Protein AF-A0A7X7PV88-F1 (afdb_monomer_lite)

Secondary structure (DSSP, 8-state):
---------------EE-HHHHHHHHTT-EEEEESSGGGG---STTHHHHHHHHHHHHHHTTEEEEEEEETT-S-----HHHHTT-EEEEE-HHHHHHGGGS-HHHHHHHHHHHT--SEEEEEE-TT--EEEEEEE-TTS-PPPHHHHHHHHHHHHHHHH-

Structure (mmCIF, N/CA/C/O backbone):
data_AF-A0A7X7PV88-F1
#
_entry.id   AF-A0A7X7PV88-F1
#
loop_
_atom_site.group_PDB
_atom_site.id
_atom_site.type_symbol
_atom_site.label_atom_id
_atom_site.label_alt_id
_atom_site.label_comp_id
_atom_site.label_asym_id
_atom_site.label_entity_id
_atom_site.label_seq_id
_atom_site.pdbx_PDB_ins_code
_atom_site.Cartn_x
_atom_site.Cartn_y
_atom_site.Cartn_z
_atom_site.occupancy
_atom_site.B_iso_or_equiv
_atom_site.auth_seq_id
_atom_site.auth_comp_id
_atom_site.auth_asym_id
_atom_site.auth_atom_id
_atom_site.pdbx_PDB_model_num
ATOM 1 N N . MET A 1 1 ? -18.486 -6.264 -42.572 1.00 38.25 1 MET A N 1
ATOM 2 C CA . MET A 1 1 ? -17.860 -6.967 -41.433 1.00 38.25 1 MET A CA 1
ATOM 3 C C . MET A 1 1 ? -17.361 -5.914 -40.461 1.00 38.25 1 MET A C 1
ATOM 5 O O . MET A 1 1 ? -16.307 -5.339 -40.689 1.00 38.25 1 MET A O 1
ATOM 9 N N . ALA A 1 2 ? -18.188 -5.562 -39.476 1.00 35.31 2 ALA A N 1
ATOM 10 C CA . ALA A 1 2 ? -17.882 -4.517 -38.505 1.00 35.31 2 ALA A CA 1
ATOM 11 C C . ALA A 1 2 ? -16.969 -5.090 -37.414 1.00 35.31 2 ALA A C 1
ATOM 13 O O . ALA A 1 2 ? -17.347 -6.039 -36.730 1.00 35.31 2 ALA A O 1
ATOM 14 N N . ALA A 1 3 ? -15.767 -4.532 -37.278 1.00 35.56 3 ALA A N 1
ATOM 15 C CA . ALA A 1 3 ? -14.910 -4.791 -36.134 1.00 35.56 3 ALA A CA 1
ATOM 16 C C . ALA A 1 3 ? -15.532 -4.098 -34.915 1.00 35.56 3 ALA A C 1
ATOM 18 O O . ALA A 1 3 ? -15.597 -2.870 -34.861 1.00 35.56 3 ALA A O 1
ATOM 19 N N . LEU A 1 4 ? -16.022 -4.888 -33.957 1.00 36.84 4 LEU A N 1
ATOM 20 C CA . LEU A 1 4 ? -16.323 -4.404 -32.616 1.00 36.84 4 LEU A CA 1
ATOM 21 C C . LEU A 1 4 ? -15.000 -3.968 -31.982 1.00 36.84 4 LEU A C 1
ATOM 23 O O . LEU A 1 4 ? -14.255 -4.783 -31.440 1.00 36.84 4 LEU A O 1
ATOM 27 N N . ALA A 1 5 ? -14.707 -2.674 -32.068 1.00 34.56 5 ALA A N 1
ATOM 28 C CA . ALA A 1 5 ? -13.802 -2.031 -31.138 1.00 34.56 5 ALA A CA 1
ATOM 29 C C . ALA A 1 5 ? -14.453 -2.159 -29.758 1.00 34.56 5 ALA A C 1
ATOM 31 O O . ALA A 1 5 ? -15.378 -1.419 -29.423 1.00 34.56 5 ALA A O 1
ATOM 32 N N . LEU A 1 6 ? -14.026 -3.166 -28.994 1.00 38.75 6 LEU A N 1
ATOM 33 C CA . LEU A 1 6 ? -14.236 -3.196 -27.557 1.00 38.75 6 LEU A CA 1
ATOM 34 C C . LEU A 1 6 ? -13.670 -1.879 -27.040 1.00 38.75 6 LEU A C 1
ATOM 36 O O . LEU A 1 6 ? -12.455 -1.688 -27.008 1.00 38.75 6 LEU A O 1
ATOM 40 N N . ALA A 1 7 ? -14.563 -0.954 -26.707 1.00 35.06 7 ALA A N 1
ATOM 41 C CA . ALA A 1 7 ? -14.241 0.186 -25.884 1.00 35.06 7 ALA A CA 1
ATOM 42 C C . ALA A 1 7 ? -13.775 -0.384 -24.541 1.00 35.06 7 ALA A C 1
ATOM 44 O O . ALA A 1 7 ? -14.568 -0.599 -23.626 1.00 35.06 7 ALA A O 1
ATOM 45 N N . TYR A 1 8 ? -12.481 -0.694 -24.451 1.00 33.47 8 TYR A N 1
ATOM 46 C CA . TYR A 1 8 ? -11.784 -0.715 -23.183 1.00 33.47 8 TYR A CA 1
ATOM 47 C C . TYR A 1 8 ? -11.946 0.698 -22.652 1.00 33.47 8 TYR A C 1
ATOM 49 O O . TYR A 1 8 ? -11.274 1.630 -23.082 1.00 33.47 8 TYR A O 1
ATOM 57 N N . SER A 1 9 ? -12.948 0.863 -21.796 1.00 38.41 9 SER A N 1
ATOM 58 C CA . SER A 1 9 ? -13.092 2.041 -20.970 1.00 38.41 9 SER A CA 1
ATOM 59 C C . SER A 1 9 ? -11.873 2.033 -20.056 1.00 38.41 9 SER A C 1
ATOM 61 O O . SER A 1 9 ? -11.911 1.461 -18.969 1.00 38.41 9 SER A O 1
ATOM 63 N N . GLU A 1 10 ? -10.758 2.583 -20.539 1.00 40.19 10 GLU A N 1
ATOM 64 C CA . GLU A 1 10 ? -9.626 2.957 -19.710 1.00 40.19 10 GLU A CA 1
ATOM 65 C C . GLU A 1 10 ? -10.205 3.899 -18.660 1.00 40.19 10 GLU A C 1
ATOM 67 O O . GLU A 1 10 ? -10.551 5.047 -18.939 1.00 40.19 10 GLU A O 1
ATOM 72 N N . CYS A 1 11 ? -10.451 3.369 -17.463 1.00 36.25 11 CYS A N 1
ATOM 73 C CA . CYS A 1 11 ? -10.843 4.178 -16.328 1.00 36.25 11 CYS A CA 1
ATOM 74 C C . CYS A 1 11 ? -9.607 5.010 -15.979 1.00 36.25 11 CYS A C 1
ATOM 76 O O . CYS A 1 11 ? -8.712 4.574 -15.260 1.00 36.25 11 CYS A O 1
ATOM 78 N N . ASP A 1 12 ? -9.526 6.172 -16.619 1.00 44.09 12 ASP A N 1
ATOM 79 C CA . ASP A 1 12 ? -8.373 7.060 -16.719 1.00 44.09 12 ASP A CA 1
ATOM 80 C C . ASP A 1 12 ? -8.165 7.867 -15.425 1.00 44.09 12 ASP A C 1
ATOM 82 O O . ASP A 1 12 ? -8.044 9.091 -15.428 1.00 44.09 12 ASP A O 1
ATOM 86 N N . ARG A 1 13 ? -8.189 7.194 -14.271 1.00 53.22 13 ARG A N 1
ATOM 87 C CA . ARG A 1 13 ? -7.967 7.820 -12.965 1.00 53.22 13 ARG A CA 1
ATOM 88 C C . ARG A 1 13 ? -6.754 7.211 -12.295 1.00 53.22 13 ARG A C 1
ATOM 90 O O . ARG A 1 13 ? -6.834 6.180 -11.643 1.00 53.22 13 ARG A O 1
ATOM 97 N N . THR A 1 14 ? -5.627 7.905 -12.409 1.00 60.81 14 THR A N 1
ATOM 98 C CA . THR A 1 14 ? -4.612 7.813 -11.363 1.00 60.81 14 THR A CA 1
ATOM 99 C C . THR A 1 14 ? -5.057 8.732 -10.236 1.00 60.81 14 THR A C 1
ATOM 101 O O . THR A 1 14 ? -4.846 9.945 -10.293 1.00 60.81 14 THR A O 1
ATOM 104 N N . ASP A 1 15 ? -5.726 8.166 -9.235 1.00 76.94 15 ASP A N 1
ATOM 105 C CA . ASP A 1 15 ? -6.112 8.926 -8.053 1.00 76.94 15 ASP A CA 1
ATOM 106 C C . ASP A 1 15 ? -4.842 9.279 -7.269 1.00 76.94 15 ASP A C 1
ATOM 108 O O . ASP A 1 15 ? -4.189 8.424 -6.667 1.00 76.94 15 ASP A O 1
ATOM 112 N N . VAL A 1 16 ? -4.464 10.558 -7.296 1.00 88.88 16 VAL A N 1
ATOM 113 C CA . VAL A 1 16 ? -3.401 11.083 -6.435 1.00 88.88 16 VAL A CA 1
ATOM 114 C C . VAL A 1 16 ? -4.030 11.525 -5.123 1.00 88.88 16 VAL A C 1
ATOM 116 O O . VAL A 1 16 ? -4.754 12.518 -5.049 1.00 88.88 16 VAL A O 1
ATOM 119 N N . LEU A 1 17 ? -3.735 10.777 -4.072 1.00 91.75 17 LEU A N 1
ATOM 120 C CA . LEU A 1 17 ? -4.213 11.000 -2.724 1.00 91.75 17 LEU A CA 1
ATOM 121 C C . LEU A 1 17 ? -3.270 11.919 -1.954 1.00 91.75 17 LEU A C 1
ATOM 123 O O . LEU A 1 17 ? -2.049 11.902 -2.114 1.00 91.75 17 LEU A O 1
ATOM 127 N N . THR A 1 18 ? -3.863 12.671 -1.038 1.00 90.50 18 THR A N 1
ATOM 128 C CA . THR A 1 18 ? -3.153 13.323 0.062 1.00 90.50 18 THR A CA 1
ATOM 129 C C . THR A 1 18 ? -3.393 12.533 1.344 1.00 90.50 18 THR A C 1
ATOM 131 O O . THR A 1 18 ? -4.333 11.742 1.430 1.00 90.50 18 THR A O 1
ATOM 134 N N . ILE A 1 19 ? -2.607 12.798 2.389 1.00 88.88 19 ILE A N 1
ATOM 135 C CA . ILE A 1 19 ? -2.862 12.222 3.721 1.00 88.88 19 ILE A CA 1
ATOM 136 C C . ILE A 1 19 ? -4.292 12.517 4.204 1.00 88.88 19 ILE A C 1
ATOM 138 O O . ILE A 1 19 ? -4.923 11.657 4.810 1.00 88.88 19 ILE A O 1
ATOM 142 N N . ALA A 1 20 ? -4.832 13.699 3.886 1.00 86.56 20 ALA A N 1
ATOM 143 C CA . ALA A 1 20 ? -6.181 14.092 4.285 1.00 86.56 20 ALA A CA 1
ATOM 144 C C . ALA A 1 20 ? -7.284 13.263 3.598 1.00 86.56 20 ALA A C 1
ATOM 146 O O . ALA A 1 20 ? -8.318 13.002 4.207 1.00 86.56 20 ALA A O 1
ATOM 147 N N . SER A 1 21 ? -7.073 12.829 2.351 1.00 90.69 21 SER A N 1
ATOM 148 C CA . SER A 1 21 ? -8.046 12.022 1.598 1.00 90.69 21 SER A CA 1
ATOM 149 C C . SER A 1 21 ? -7.841 10.512 1.757 1.00 90.69 21 SER A C 1
ATOM 151 O O . SER A 1 21 ? -8.724 9.733 1.399 1.00 90.69 21 SER A O 1
ATOM 153 N N . LEU A 1 22 ? -6.695 10.088 2.299 1.00 92.25 22 LEU A N 1
ATOM 154 C CA . LEU A 1 22 ? -6.281 8.688 2.359 1.00 92.25 22 LEU A CA 1
ATOM 155 C C . LEU A 1 22 ? -7.267 7.804 3.133 1.00 92.25 22 LEU A C 1
ATOM 157 O O . LEU A 1 22 ? -7.698 6.774 2.625 1.00 92.25 22 LEU A O 1
ATOM 161 N N . ARG A 1 23 ? -7.676 8.222 4.336 1.00 92.25 23 ARG A N 1
ATOM 162 C CA . ARG A 1 23 ? -8.598 7.439 5.177 1.00 92.25 23 ARG A CA 1
ATOM 163 C C . ARG A 1 23 ? -9.941 7.191 4.486 1.00 92.25 23 ARG A C 1
ATOM 165 O O . ARG A 1 23 ? -10.462 6.080 4.523 1.00 92.25 23 ARG A O 1
ATOM 172 N N . ALA A 1 24 ? -10.484 8.225 3.842 1.00 92.25 24 ALA A N 1
ATOM 173 C CA . ALA A 1 24 ? -11.742 8.130 3.108 1.00 92.25 24 ALA A CA 1
ATOM 174 C C . ALA A 1 24 ? -11.619 7.189 1.900 1.00 92.25 24 ALA A C 1
ATOM 176 O O . ALA A 1 24 ? -12.526 6.400 1.646 1.00 92.25 24 ALA A O 1
ATOM 177 N N . TRP A 1 25 ? -10.483 7.230 1.197 1.00 93.88 25 TRP A N 1
ATOM 178 C CA . TRP A 1 25 ? -10.199 6.321 0.087 1.00 93.88 25 TRP A CA 1
ATOM 179 C C . TRP A 1 25 ? -10.048 4.862 0.544 1.00 93.88 25 TRP A C 1
ATOM 181 O O . TRP A 1 25 ? -10.572 3.963 -0.109 1.00 93.88 25 TRP A O 1
ATOM 191 N N . MET A 1 26 ? -9.410 4.626 1.696 1.00 93.81 26 MET A N 1
ATOM 192 C CA . MET A 1 26 ? -9.227 3.281 2.257 1.00 93.81 26 MET A CA 1
ATOM 193 C C . MET A 1 26 ? -10.550 2.617 2.665 1.00 93.81 26 MET A C 1
ATOM 195 O O . MET A 1 26 ? -10.616 1.394 2.691 1.00 93.81 26 MET A O 1
ATOM 199 N N . LYS A 1 27 ? -11.616 3.377 2.965 1.00 92.94 27 LYS A N 1
ATOM 200 C CA . LYS A 1 27 ? -12.953 2.840 3.314 1.00 92.94 27 LYS A CA 1
ATOM 201 C C . LYS A 1 27 ? -12.917 1.737 4.391 1.00 92.94 27 LYS A C 1
ATOM 203 O O . LYS A 1 27 ? -13.629 0.745 4.292 1.00 92.94 27 LYS A O 1
ATOM 208 N N . GLY A 1 28 ? -12.066 1.896 5.406 1.00 93.50 28 GLY A N 1
ATOM 209 C CA . GLY A 1 28 ? -11.910 0.918 6.493 1.00 93.50 28 GLY A CA 1
ATOM 210 C C . GLY A 1 28 ? -10.973 -0.261 6.192 1.00 93.50 28 GLY A C 1
ATOM 211 O O . GLY A 1 28 ? -10.775 -1.106 7.058 1.00 93.50 28 GLY A O 1
ATOM 212 N N . ARG A 1 29 ? -10.378 -0.322 4.996 1.00 95.31 29 ARG A N 1
ATOM 213 C CA . ARG A 1 29 ? -9.370 -1.324 4.616 1.00 95.31 29 ARG A CA 1
ATOM 214 C C . ARG A 1 29 ? -7.990 -0.963 5.154 1.00 95.31 29 ARG A C 1
ATOM 216 O O . ARG A 1 29 ? -7.716 0.199 5.447 1.00 95.31 29 ARG A O 1
ATOM 223 N N . TRP A 1 30 ? -7.107 -1.955 5.223 1.00 97.25 30 TRP A N 1
ATOM 224 C CA . TRP A 1 30 ? -5.672 -1.748 5.447 1.00 97.25 30 TRP A CA 1
ATOM 225 C C . TRP A 1 30 ? -4.979 -1.365 4.136 1.00 97.25 30 TRP A C 1
ATOM 227 O O . TRP A 1 30 ? -5.549 -1.529 3.056 1.00 97.25 30 TRP A O 1
ATOM 237 N N . ALA A 1 31 ? -3.744 -0.869 4.202 1.00 97.69 31 ALA A N 1
ATOM 238 C CA . ALA A 1 31 ? -2.975 -0.503 3.018 1.00 97.69 31 ALA A CA 1
ATOM 239 C C . ALA A 1 31 ? -1.509 -0.951 3.070 1.00 97.69 31 ALA A C 1
ATOM 241 O O . ALA A 1 31 ? -0.893 -1.016 4.136 1.00 97.69 31 ALA A O 1
ATOM 242 N N . LEU A 1 32 ? -0.950 -1.208 1.884 1.00 98.19 32 LEU A N 1
ATOM 243 C CA . LEU A 1 32 ? 0.482 -1.399 1.654 1.00 98.19 32 LEU A CA 1
ATOM 244 C C . LEU A 1 32 ? 1.034 -0.217 0.864 1.00 98.19 32 LEU A C 1
ATOM 246 O O . LEU A 1 32 ? 0.662 -0.010 -0.287 1.00 98.19 32 LEU A O 1
ATOM 250 N N . LEU A 1 33 ? 1.936 0.543 1.478 1.00 97.25 33 LEU A N 1
ATOM 251 C CA . LEU A 1 33 ? 2.569 1.710 0.873 1.00 97.25 33 LEU A CA 1
ATOM 252 C C . LEU A 1 33 ? 3.952 1.324 0.351 1.00 97.25 33 LEU A C 1
ATOM 254 O O . LEU A 1 33 ? 4.887 1.133 1.129 1.00 97.25 33 LEU A O 1
ATOM 258 N N . PHE A 1 34 ? 4.082 1.249 -0.965 1.00 96.38 34 PHE A N 1
ATOM 259 C CA . PHE A 1 34 ? 5.316 0.953 -1.677 1.00 96.38 34 PHE A CA 1
ATOM 260 C C . PHE A 1 34 ? 6.062 2.248 -1.979 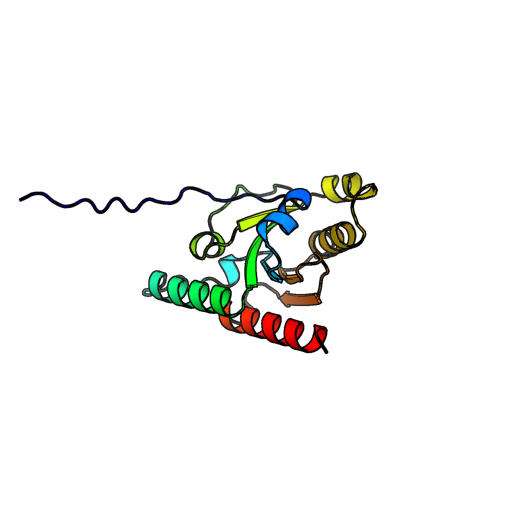1.00 96.38 34 PHE A C 1
ATOM 262 O O . PHE A 1 34 ? 5.567 3.091 -2.728 1.00 96.38 34 PHE A O 1
ATOM 269 N N . SER A 1 35 ? 7.280 2.409 -1.457 1.00 94.50 35 SER A N 1
ATOM 270 C CA . SER A 1 35 ? 8.093 3.567 -1.847 1.00 94.50 35 SER A CA 1
ATOM 271 C C . SER A 1 35 ? 8.584 3.494 -3.290 1.00 94.50 35 SER A C 1
ATOM 273 O O . SER A 1 35 ? 8.767 4.530 -3.918 1.00 94.50 35 SER A O 1
ATOM 275 N N . HIS A 1 36 ? 8.764 2.278 -3.810 1.00 93.12 36 HIS A N 1
ATOM 276 C CA . HIS A 1 36 ? 9.173 1.991 -5.182 1.00 93.12 36 HIS A CA 1
ATOM 277 C C . HIS A 1 36 ? 8.388 0.770 -5.677 1.00 93.12 36 HIS A C 1
ATOM 279 O O . HIS A 1 36 ? 8.857 -0.360 -5.604 1.00 93.12 36 HIS A O 1
ATOM 285 N N . ALA A 1 37 ? 7.146 0.983 -6.118 1.00 93.06 37 ALA A N 1
ATOM 286 C CA . ALA A 1 37 ? 6.267 -0.114 -6.531 1.00 93.06 37 ALA A CA 1
ATOM 287 C C . ALA A 1 37 ? 6.867 -0.957 -7.670 1.00 93.06 37 ALA A C 1
ATOM 289 O O . ALA A 1 37 ? 6.740 -2.180 -7.654 1.00 93.06 37 ALA A O 1
ATOM 290 N N . ASP A 1 38 ? 7.557 -0.321 -8.618 1.00 91.25 38 ASP A N 1
ATOM 291 C CA . ASP A 1 38 ? 8.123 -0.982 -9.800 1.00 91.25 38 ASP A CA 1
ATOM 292 C C . ASP A 1 38 ? 9.183 -2.045 -9.478 1.00 91.25 38 ASP A C 1
ATOM 294 O O . ASP A 1 38 ? 9.407 -2.927 -10.302 1.00 91.25 38 ASP A O 1
ATOM 298 N N . ASP A 1 39 ? 9.780 -2.023 -8.284 1.00 91.94 39 ASP A N 1
ATOM 299 C CA . ASP A 1 39 ? 10.730 -3.058 -7.855 1.00 91.94 39 ASP A CA 1
ATOM 300 C C . ASP A 1 39 ? 10.067 -4.432 -7.679 1.00 91.94 39 ASP A C 1
ATOM 302 O O . ASP A 1 39 ? 10.733 -5.462 -7.737 1.00 91.94 39 ASP A O 1
ATOM 306 N N . PHE A 1 40 ? 8.747 -4.449 -7.478 1.00 91.81 40 PHE A N 1
ATOM 307 C CA . PHE A 1 40 ? 7.945 -5.655 -7.271 1.00 91.81 40 PHE A CA 1
ATOM 308 C C . PHE A 1 40 ? 7.200 -6.105 -8.530 1.00 91.81 40 PHE A C 1
ATOM 310 O O . PHE A 1 40 ? 6.422 -7.061 -8.485 1.00 91.81 40 PHE A O 1
ATOM 317 N N . ALA A 1 41 ? 7.381 -5.393 -9.642 1.00 88.50 41 ALA A N 1
ATOM 318 C CA . ALA A 1 41 ? 6.665 -5.673 -10.869 1.00 88.50 41 ALA A CA 1
ATOM 319 C C . ALA A 1 41 ? 7.242 -6.888 -11.603 1.00 88.50 41 ALA A C 1
ATOM 321 O O . ALA A 1 41 ? 8.456 -7.034 -11.747 1.00 88.50 41 ALA A O 1
ATOM 322 N N . CYS A 1 42 ? 6.362 -7.732 -12.141 1.00 78.88 42 CYS A N 1
ATOM 323 C CA . CYS A 1 42 ? 6.750 -8.804 -13.050 1.00 78.88 42 CYS A CA 1
ATOM 324 C C . CYS A 1 42 ? 6.454 -8.388 -14.501 1.00 78.88 42 CYS A C 1
ATOM 326 O O . CYS A 1 42 ? 5.335 -8.541 -14.987 1.00 78.88 42 CYS A O 1
ATOM 328 N N . TYR A 1 43 ? 7.456 -7.858 -15.210 1.00 65.94 43 TYR A N 1
ATOM 329 C CA . TYR A 1 43 ? 7.335 -7.417 -16.612 1.00 65.94 43 TYR A CA 1
ATOM 330 C C . TYR A 1 43 ? 7.570 -8.553 -17.630 1.00 65.94 43 TYR A C 1
ATOM 332 O O . TYR A 1 43 ? 8.277 -8.381 -18.621 1.00 65.94 43 TYR A O 1
ATOM 340 N N . GLY A 1 44 ? 7.020 -9.740 -17.359 1.00 72.31 44 GLY A N 1
ATOM 341 C CA . GLY A 1 44 ? 7.128 -10.917 -18.230 1.00 72.31 44 GLY A CA 1
ATOM 342 C C . GLY A 1 44 ? 5.975 -11.062 -19.234 1.00 72.31 44 GLY A C 1
ATOM 343 O O . GLY A 1 44 ? 5.058 -10.245 -19.278 1.00 72.31 44 GLY A O 1
ATOM 344 N N . PHE A 1 45 ? 5.991 -12.157 -20.004 1.00 63.59 45 PHE A N 1
ATOM 345 C CA . PHE A 1 45 ? 4.985 -12.498 -21.031 1.00 63.59 45 PHE A CA 1
ATOM 346 C C . PHE A 1 45 ? 3.547 -12.650 -20.483 1.00 63.59 45 PHE A C 1
ATOM 348 O O . PHE A 1 45 ? 2.587 -12.616 -21.243 1.00 63.59 45 PHE A O 1
ATOM 355 N N . GLU A 1 46 ? 3.385 -12.769 -19.163 1.00 81.44 46 GLU A N 1
ATOM 356 C CA . GLU A 1 46 ? 2.098 -12.948 -18.479 1.00 81.44 46 GLU A CA 1
ATOM 357 C C . GLU A 1 46 ? 1.730 -11.761 -17.568 1.00 81.44 46 GLU A C 1
ATOM 359 O O . GLU A 1 46 ? 1.019 -11.940 -16.579 1.00 81.44 46 GLU A O 1
ATOM 364 N N . ALA A 1 47 ? 2.199 -10.545 -17.871 1.00 83.25 47 ALA A N 1
ATOM 365 C CA . ALA A 1 47 ? 1.967 -9.368 -17.027 1.00 83.25 47 ALA A CA 1
ATOM 366 C C . ALA A 1 47 ? 0.481 -9.146 -16.683 1.00 83.25 47 ALA A C 1
ATOM 368 O O . ALA A 1 47 ? 0.163 -8.871 -15.530 1.00 83.25 47 ALA A O 1
ATOM 369 N N . ASP A 1 48 ? -0.441 -9.326 -17.633 1.00 87.56 48 ASP A N 1
ATOM 370 C CA . ASP A 1 48 ? -1.878 -9.145 -17.374 1.00 87.56 48 ASP A CA 1
ATOM 371 C C . ASP A 1 48 ? -2.457 -10.238 -16.463 1.00 87.56 48 ASP A C 1
ATOM 373 O O . ASP A 1 48 ? -3.255 -9.953 -15.571 1.00 87.56 48 ASP A O 1
ATOM 377 N N . ARG A 1 49 ? -2.007 -11.489 -16.621 1.00 90.19 49 ARG A N 1
ATOM 378 C CA . ARG A 1 49 ? -2.397 -12.596 -15.737 1.00 90.19 49 ARG A CA 1
ATOM 379 C C . ARG A 1 49 ? -1.843 -12.394 -14.329 1.00 90.19 49 ARG A C 1
ATOM 381 O O . ARG A 1 49 ? -2.543 -12.631 -13.347 1.00 90.19 49 ARG A O 1
ATOM 388 N N . TRP A 1 50 ? -0.599 -11.936 -14.230 1.00 93.25 50 TRP A N 1
ATOM 389 C 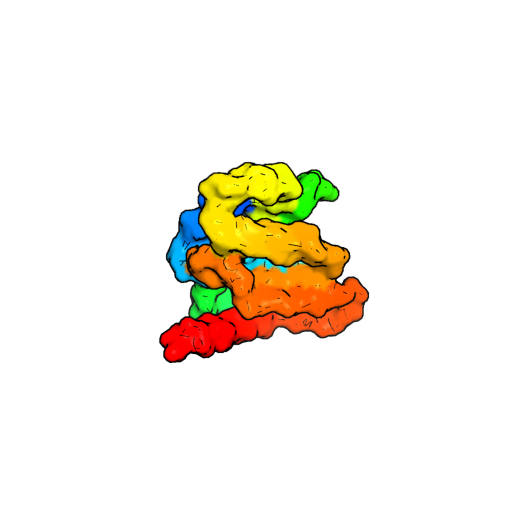CA . TRP A 1 50 ? 0.019 -11.574 -12.962 1.00 93.25 50 TRP A CA 1
ATOM 390 C C . TRP A 1 50 ? -0.752 -10.441 -12.274 1.00 93.25 50 TRP A C 1
ATOM 392 O O . TRP A 1 50 ? -1.085 -10.580 -11.100 1.00 93.25 50 TRP A O 1
ATOM 402 N N . LEU A 1 51 ? -1.116 -9.377 -12.998 1.00 93.62 51 LEU A N 1
ATOM 403 C CA . LEU A 1 51 ? -1.929 -8.277 -12.465 1.00 93.62 51 LEU A CA 1
ATOM 404 C C . LEU A 1 51 ? -3.290 -8.758 -11.961 1.00 93.62 51 LEU A C 1
ATOM 406 O O . LEU A 1 51 ? -3.665 -8.399 -10.851 1.00 93.62 51 LEU A O 1
ATOM 410 N N . ALA A 1 52 ? -3.983 -9.613 -12.717 1.00 93.81 52 ALA A N 1
ATOM 411 C CA . ALA A 1 52 ? -5.263 -10.180 -12.293 1.00 93.81 52 ALA A CA 1
ATOM 412 C C . ALA A 1 52 ? -5.131 -11.008 -11.001 1.00 93.81 52 ALA A C 1
ATOM 414 O O . ALA A 1 52 ? -5.981 -10.928 -10.114 1.00 93.81 52 ALA A O 1
ATOM 415 N N . HIS A 1 53 ? -4.048 -11.780 -10.856 1.00 93.88 53 HIS A N 1
ATOM 416 C CA . HIS A 1 53 ? -3.767 -12.505 -9.616 1.00 93.88 53 HIS A CA 1
ATOM 417 C C . HIS A 1 53 ? -3.452 -11.561 -8.452 1.00 93.88 53 HIS A C 1
ATOM 419 O O . HIS A 1 53 ? -3.975 -11.752 -7.358 1.00 93.88 53 HIS A O 1
ATOM 425 N N . VAL A 1 54 ? -2.641 -10.526 -8.675 1.00 95.69 54 VAL A N 1
ATOM 426 C CA . VAL A 1 54 ? -2.326 -9.531 -7.643 1.00 95.69 54 VAL A CA 1
ATOM 427 C C . VAL A 1 54 ? -3.590 -8.790 -7.202 1.00 95.69 54 VAL A C 1
ATOM 429 O O . VAL A 1 54 ? -3.856 -8.716 -6.007 1.00 95.69 54 VAL A O 1
ATOM 432 N N . GLU A 1 55 ? -4.404 -8.301 -8.137 1.00 96.19 55 GLU A N 1
ATOM 433 C CA . GLU A 1 55 ? -5.682 -7.644 -7.841 1.00 96.19 55 GLU A CA 1
ATOM 434 C C . GLU A 1 55 ? -6.589 -8.541 -6.991 1.00 96.19 55 GLU A C 1
ATOM 436 O O . GLU A 1 55 ? -7.086 -8.112 -5.946 1.00 96.19 55 GLU A O 1
ATOM 441 N N . HIS A 1 56 ? -6.748 -9.806 -7.394 1.00 97.12 56 HIS A N 1
ATOM 442 C CA . HIS A 1 56 ? -7.565 -10.773 -6.669 1.00 97.12 56 HIS A CA 1
ATOM 443 C C . HIS A 1 56 ? -7.087 -10.972 -5.225 1.00 97.12 56 HIS A C 1
ATOM 445 O O . HIS A 1 56 ? -7.894 -10.923 -4.296 1.00 97.12 56 HIS A O 1
ATOM 451 N N . GLU A 1 57 ? -5.784 -11.162 -5.015 1.00 97.62 57 GLU A N 1
ATOM 452 C CA . GLU A 1 57 ? -5.226 -11.411 -3.683 1.00 97.62 57 GLU A CA 1
ATOM 453 C C . GLU A 1 57 ? -5.313 -10.169 -2.779 1.00 97.62 57 GLU A C 1
ATOM 455 O O . GLU A 1 57 ? -5.636 -10.286 -1.596 1.00 97.62 57 GLU A O 1
ATOM 460 N N . PHE A 1 58 ? -5.123 -8.964 -3.329 1.00 97.25 58 PHE A N 1
ATOM 461 C CA . PHE A 1 58 ? -5.327 -7.714 -2.587 1.00 97.25 58 PHE A CA 1
ATOM 462 C C . PHE A 1 58 ? -6.793 -7.485 -2.209 1.00 97.25 58 PHE A C 1
ATOM 464 O O . PHE A 1 58 ? -7.090 -7.085 -1.078 1.00 97.25 58 PHE A O 1
ATOM 471 N N . ALA A 1 59 ? -7.722 -7.765 -3.126 1.00 95.94 59 ALA A N 1
ATOM 472 C CA . ALA A 1 59 ? -9.153 -7.708 -2.851 1.00 95.94 59 ALA A CA 1
ATOM 473 C C . ALA A 1 59 ? -9.551 -8.702 -1.752 1.00 95.94 59 ALA A C 1
ATOM 475 O O . ALA A 1 59 ? -10.199 -8.312 -0.782 1.00 95.94 59 ALA A O 1
ATOM 476 N N . LYS A 1 60 ? -9.097 -9.954 -1.863 1.00 96.94 60 LYS A N 1
ATOM 477 C CA . LYS A 1 60 ? -9.373 -11.034 -0.909 1.00 96.94 60 LYS A CA 1
ATOM 478 C C . LYS A 1 60 ? -8.845 -10.743 0.496 1.00 96.94 60 LYS A C 1
ATOM 480 O O . LYS A 1 60 ? -9.530 -11.040 1.466 1.00 96.94 60 LYS A O 1
ATOM 485 N N . ALA A 1 61 ? -7.656 -10.155 0.611 1.00 96.25 61 ALA A N 1
ATOM 486 C CA . ALA A 1 61 ? -7.074 -9.777 1.899 1.00 96.25 61 ALA A CA 1
ATOM 487 C C . ALA A 1 61 ? -7.650 -8.466 2.475 1.00 96.25 61 ALA A C 1
ATOM 489 O O . ALA A 1 61 ? -7.252 -8.048 3.563 1.00 96.25 61 ALA A O 1
ATOM 490 N N . GLU A 1 62 ? -8.546 -7.790 1.745 1.00 96.00 62 GLU A N 1
ATOM 491 C CA . GLU A 1 62 ? -9.055 -6.451 2.058 1.00 96.00 62 GLU A CA 1
ATOM 492 C C . GLU A 1 62 ? -7.939 -5.413 2.279 1.00 96.00 62 GLU A C 1
ATOM 494 O O . GLU A 1 62 ? -8.075 -4.490 3.081 1.00 96.00 62 GLU A O 1
ATOM 499 N N . VAL A 1 63 ? -6.844 -5.513 1.524 1.00 96.88 63 VAL A N 1
ATOM 500 C CA . VAL A 1 63 ? -5.721 -4.564 1.578 1.00 96.88 63 VAL A CA 1
ATOM 501 C C . VAL A 1 63 ? -5.672 -3.759 0.288 1.00 96.88 63 VAL A C 1
ATOM 503 O O . VAL A 1 63 ? -5.878 -4.305 -0.791 1.00 96.88 63 VAL A O 1
ATOM 506 N N . SER A 1 64 ? -5.394 -2.464 0.387 1.00 96.56 64 SER A N 1
ATOM 507 C CA . SER A 1 64 ? -5.260 -1.580 -0.769 1.00 96.56 64 SER A CA 1
ATOM 508 C C . SER A 1 64 ? -3.785 -1.255 -1.053 1.00 96.56 64 SER A C 1
ATOM 510 O O . SER A 1 64 ? -3.078 -0.808 -0.144 1.00 96.56 64 SER A O 1
ATOM 512 N N . PRO A 1 65 ? -3.281 -1.450 -2.285 1.00 97.00 65 PRO A N 1
ATOM 513 C CA . PRO A 1 65 ? -1.919 -1.064 -2.631 1.00 97.00 65 PRO A CA 1
ATOM 514 C C . PRO A 1 65 ? -1.831 0.444 -2.897 1.00 97.00 65 PRO A C 1
ATOM 516 O O . PRO A 1 65 ? -2.719 1.040 -3.507 1.00 97.00 65 PRO A O 1
ATOM 519 N N . LEU A 1 66 ? -0.737 1.061 -2.455 1.00 96.12 66 LEU A N 1
ATOM 520 C CA . LEU A 1 66 ? -0.439 2.475 -2.656 1.00 96.12 66 LEU A CA 1
ATOM 521 C C . LEU A 1 66 ? 1.010 2.664 -3.092 1.00 96.12 66 LEU A C 1
ATOM 523 O O . LEU A 1 66 ? 1.919 2.116 -2.475 1.00 96.12 66 LEU A O 1
ATOM 527 N N . SER A 1 67 ? 1.246 3.488 -4.106 1.00 94.88 67 SER A N 1
ATOM 528 C CA . SER A 1 67 ? 2.591 3.955 -4.453 1.00 94.88 67 SER A CA 1
ATOM 529 C C . SER A 1 67 ? 2.872 5.276 -3.734 1.00 94.88 67 SER A C 1
ATOM 531 O O . SER A 1 67 ? 2.000 6.134 -3.635 1.00 94.88 67 SER A O 1
ATOM 533 N N . VAL A 1 68 ? 4.070 5.465 -3.182 1.00 93.50 68 VAL A N 1
ATOM 534 C CA . VAL A 1 68 ? 4.423 6.709 -2.479 1.00 93.50 68 VAL A CA 1
ATOM 535 C C . VAL A 1 68 ? 5.163 7.653 -3.415 1.00 93.50 68 VAL A C 1
ATOM 537 O O . VAL A 1 68 ? 6.215 7.318 -3.951 1.00 93.50 68 VAL A O 1
ATOM 540 N N . ILE A 1 69 ? 4.669 8.885 -3.520 1.00 90.31 69 ILE A N 1
ATOM 541 C CA . ILE A 1 69 ? 5.350 9.987 -4.197 1.00 90.31 69 ILE A CA 1
ATOM 542 C C . ILE A 1 69 ? 5.903 10.927 -3.124 1.00 90.31 69 ILE A C 1
ATOM 544 O O . ILE A 1 69 ? 5.157 11.679 -2.491 1.00 90.31 69 ILE A O 1
ATOM 548 N N . LYS A 1 70 ? 7.223 10.895 -2.907 1.00 84.12 70 LYS A N 1
ATOM 549 C CA . LYS A 1 70 ? 7.893 11.795 -1.956 1.00 84.12 70 LYS A CA 1
ATOM 550 C C . LYS A 1 70 ? 8.239 13.126 -2.618 1.00 84.12 70 LYS A C 1
ATOM 552 O O . LYS A 1 70 ? 8.797 13.153 -3.709 1.00 84.12 70 LYS A O 1
ATOM 557 N N . ASN A 1 71 ? 7.952 14.232 -1.932 1.00 73.00 71 ASN A N 1
ATOM 558 C CA . ASN A 1 71 ? 8.459 15.582 -2.236 1.00 73.00 71 ASN A CA 1
ATOM 559 C C . ASN A 1 71 ? 8.253 16.091 -3.680 1.00 73.00 71 ASN A C 1
ATOM 561 O O . ASN A 1 71 ? 8.886 17.063 -4.076 1.00 73.00 71 ASN A O 1
ATOM 565 N N . GLY A 1 72 ? 7.359 15.475 -4.462 1.00 63.88 72 GLY A N 1
ATOM 566 C CA . GLY A 1 72 ? 7.114 15.850 -5.857 1.00 63.88 72 GLY A CA 1
ATOM 567 C C . GLY A 1 72 ? 8.310 15.643 -6.796 1.00 63.88 72 GLY A C 1
ATOM 568 O O .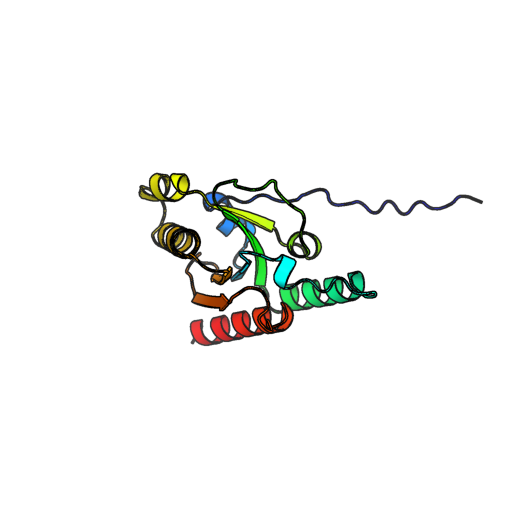 GLY A 1 72 ? 8.318 16.223 -7.875 1.00 63.88 72 GLY A O 1
ATOM 569 N N . SER A 1 73 ? 9.312 14.840 -6.415 1.00 53.97 73 SER A N 1
ATOM 570 C CA . SER A 1 73 ? 10.564 14.667 -7.174 1.00 53.97 73 SER A CA 1
ATOM 571 C C . SER A 1 73 ? 10.441 13.773 -8.418 1.00 53.97 73 SER A C 1
ATOM 573 O O . SER A 1 73 ? 11.442 13.335 -8.974 1.00 53.97 73 SER A O 1
ATOM 575 N N . GLY A 1 74 ? 9.222 13.496 -8.867 1.00 55.62 74 GLY A N 1
ATOM 576 C CA . GLY A 1 74 ? 8.928 12.731 -10.068 1.00 55.62 74 GLY A CA 1
ATOM 577 C C . GLY A 1 74 ? 7.469 12.934 -10.444 1.00 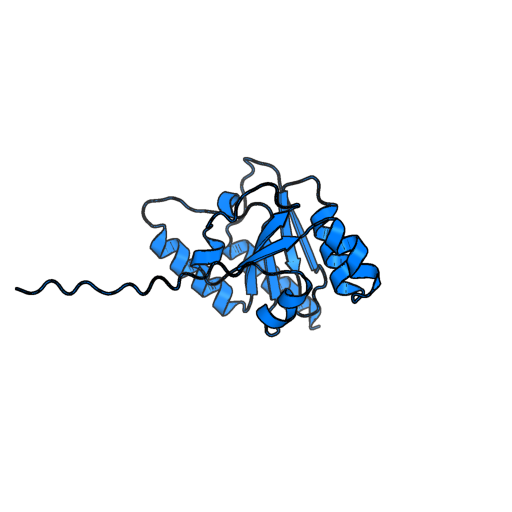55.62 74 GLY A C 1
ATOM 578 O O . GLY A 1 74 ? 6.611 13.053 -9.565 1.00 55.62 74 GLY A O 1
ATOM 579 N N . GLY A 1 75 ? 7.192 13.016 -11.745 1.00 58.75 75 GLY A N 1
ATOM 580 C CA . GLY A 1 75 ? 5.821 12.991 -12.242 1.00 58.75 75 GLY A CA 1
ATOM 581 C C . GLY A 1 75 ? 5.091 11.743 -11.745 1.00 58.75 75 GLY A C 1
ATOM 582 O O . GLY A 1 75 ? 5.716 10.736 -11.407 1.00 58.75 75 GLY A O 1
ATOM 583 N N . VAL A 1 76 ? 3.763 11.818 -11.694 1.00 67.56 76 VAL A N 1
ATOM 584 C CA . VAL A 1 76 ? 2.916 10.666 -11.376 1.00 67.56 76 VAL A CA 1
ATOM 585 C C . VAL A 1 76 ? 3.134 9.623 -12.470 1.00 67.56 76 VAL A C 1
ATOM 587 O O . VAL A 1 76 ? 2.616 9.752 -13.578 1.00 67.56 76 VAL A O 1
ATOM 590 N N . ARG A 1 77 ? 3.972 8.625 -12.190 1.00 73.25 77 ARG A N 1
ATOM 591 C CA . ARG A 1 77 ? 4.223 7.516 -13.105 1.00 73.25 77 ARG A CA 1
ATOM 592 C C . ARG A 1 77 ? 3.230 6.411 -12.785 1.00 73.25 77 ARG A C 1
ATOM 594 O O . ARG A 1 77 ? 3.131 6.003 -11.632 1.00 73.25 77 ARG A O 1
ATOM 601 N N . ARG A 1 78 ? 2.534 5.918 -13.811 1.00 80.00 78 ARG A N 1
ATOM 602 C CA . ARG A 1 78 ? 1.705 4.718 -13.680 1.00 80.00 78 ARG A CA 1
ATOM 603 C C . ARG A 1 78 ? 2.582 3.518 -13.362 1.00 80.00 78 ARG A C 1
ATOM 605 O O . ARG A 1 78 ? 3.578 3.277 -14.044 1.00 80.00 78 ARG A O 1
ATOM 612 N N . THR A 1 79 ? 2.173 2.775 -12.351 1.00 89.00 79 THR A N 1
ATOM 613 C CA . THR A 1 79 ? 2.800 1.530 -11.909 1.00 89.00 79 THR A CA 1
ATOM 614 C C . THR A 1 79 ? 1.764 0.408 -11.945 1.00 89.00 79 THR A C 1
ATOM 616 O O . THR A 1 79 ? 0.589 0.628 -12.252 1.00 89.00 79 THR A O 1
ATOM 619 N N . TRP A 1 80 ? 2.168 -0.817 -11.614 1.00 92.69 80 TRP A N 1
ATOM 620 C CA . TRP A 1 80 ? 1.214 -1.918 -11.454 1.00 92.69 80 TRP A CA 1
ATOM 621 C C . TRP A 1 80 ? 0.156 -1.635 -10.376 1.00 92.69 80 TRP A C 1
ATOM 623 O O . TRP A 1 80 ? -0.951 -2.150 -10.490 1.00 92.69 80 TRP A O 1
ATOM 633 N N . VAL A 1 81 ? 0.463 -0.789 -9.380 1.00 94.31 81 VAL A N 1
ATOM 634 C CA . VAL A 1 81 ? -0.461 -0.410 -8.296 1.00 94.31 81 VAL A CA 1
ATOM 635 C C . VAL A 1 81 ? -1.742 0.197 -8.858 1.00 94.31 81 VAL A C 1
ATOM 637 O O . VAL A 1 81 ? -2.831 -0.207 -8.464 1.00 94.31 81 VAL A O 1
ATOM 640 N N . ASP A 1 82 ? -1.624 1.110 -9.822 1.00 91.25 82 ASP A N 1
ATOM 641 C CA . ASP A 1 82 ? -2.777 1.755 -10.457 1.00 91.25 82 ASP A CA 1
ATOM 642 C C . ASP A 1 82 ? -3.624 0.741 -11.243 1.00 91.25 82 ASP A C 1
ATOM 644 O O . ASP A 1 82 ? -4.847 0.838 -11.295 1.00 91.25 82 ASP A O 1
ATOM 648 N N . ARG A 1 83 ? -2.973 -0.274 -11.827 1.00 91.31 83 ARG A N 1
ATOM 649 C CA . ARG A 1 83 ? -3.628 -1.305 -12.647 1.00 91.31 83 ARG A CA 1
ATOM 650 C C . ARG A 1 83 ? -4.403 -2.339 -11.826 1.00 91.31 83 ARG A C 1
ATOM 652 O O . ARG A 1 83 ? -5.228 -3.030 -12.405 1.00 91.31 83 ARG A O 1
ATOM 659 N N . VAL A 1 84 ? -4.159 -2.436 -10.518 1.00 93.00 84 VAL A N 1
ATOM 660 C CA . VAL A 1 84 ? -4.862 -3.359 -9.604 1.00 93.00 84 VAL A CA 1
ATOM 661 C C . VAL A 1 84 ? -5.829 -2.634 -8.656 1.00 93.00 84 VAL A C 1
ATOM 663 O O . VAL A 1 84 ? -6.160 -3.138 -7.583 1.00 93.00 84 VAL A O 1
ATOM 666 N N . GLY A 1 85 ? -6.248 -1.415 -9.014 1.00 90.56 85 GLY A N 1
ATOM 667 C CA . GLY A 1 85 ? -7.197 -0.615 -8.228 1.00 90.56 85 GLY A CA 1
ATOM 668 C C . GLY A 1 85 ? -6.584 0.123 -7.033 1.00 90.56 85 GLY A C 1
ATOM 669 O O . GLY A 1 85 ? -7.310 0.555 -6.135 1.00 90.56 85 GLY A O 1
ATOM 670 N N . GLY A 1 86 ? -5.256 0.250 -6.994 1.00 93.94 86 GLY A N 1
ATOM 671 C CA . GLY A 1 86 ? -4.542 1.083 -6.035 1.00 93.94 86 GLY A CA 1
ATOM 672 C C . GLY A 1 86 ? -4.534 2.566 -6.407 1.00 93.94 86 GLY A C 1
ATOM 673 O O . GLY A 1 86 ? -5.230 3.010 -7.317 1.00 93.94 86 GLY A O 1
ATOM 674 N N . ALA A 1 87 ? -3.739 3.343 -5.676 1.00 94.00 87 ALA A N 1
ATOM 675 C CA . ALA A 1 87 ? -3.609 4.784 -5.885 1.00 94.00 87 ALA A CA 1
ATOM 676 C C . ALA A 1 87 ? -2.193 5.286 -5.569 1.00 94.00 87 ALA A C 1
ATOM 678 O O . ALA A 1 87 ? -1.379 4.582 -4.964 1.00 94.00 87 ALA A O 1
ATOM 679 N N . ALA A 1 88 ? -1.904 6.531 -5.941 1.00 92.94 88 ALA A N 1
ATOM 680 C CA . ALA A 1 88 ? -0.653 7.191 -5.593 1.00 92.94 88 ALA A CA 1
ATOM 681 C C . ALA A 1 88 ? -0.855 8.099 -4.378 1.00 92.94 88 ALA A C 1
ATOM 683 O O . ALA A 1 88 ? -1.744 8.940 -4.366 1.00 92.94 88 ALA A O 1
ATOM 684 N N . LEU A 1 89 ? -0.014 7.980 -3.357 1.00 93.12 89 LEU A N 1
ATOM 685 C CA . LEU A 1 89 ? -0.043 8.814 -2.162 1.00 93.12 89 LEU A CA 1
ATOM 686 C C . LEU A 1 89 ? 1.089 9.841 -2.207 1.00 93.12 89 LEU A C 1
ATOM 688 O O . LEU A 1 89 ? 2.270 9.505 -2.087 1.00 93.12 89 LEU A O 1
ATOM 692 N N . LEU A 1 90 ? 0.722 11.111 -2.340 1.00 91.50 90 LEU A N 1
ATOM 693 C CA . LEU A 1 90 ? 1.653 12.229 -2.294 1.00 91.50 90 LEU A CA 1
ATOM 694 C C . LEU A 1 90 ? 1.914 12.645 -0.842 1.00 91.50 90 LEU A C 1
ATOM 696 O O . LEU A 1 90 ? 0.991 13.035 -0.126 1.00 91.50 90 LEU A O 1
ATOM 700 N N . ILE A 1 91 ? 3.185 12.597 -0.431 1.00 89.50 91 ILE A N 1
ATOM 701 C CA . ILE A 1 91 ? 3.635 13.026 0.901 1.00 89.50 91 ILE A CA 1
ATOM 702 C C . ILE A 1 91 ? 4.797 14.008 0.755 1.00 89.50 91 ILE A C 1
ATOM 704 O O . ILE A 1 91 ? 5.814 13.722 0.114 1.00 89.50 91 ILE A O 1
ATOM 708 N N . ARG A 1 92 ? 4.652 15.181 1.372 1.00 87.31 92 ARG A N 1
ATOM 709 C CA . ARG A 1 92 ? 5.622 16.282 1.349 1.00 87.31 92 ARG A CA 1
ATOM 710 C C . ARG A 1 92 ? 6.032 16.679 2.763 1.00 87.31 92 ARG A C 1
ATOM 712 O O . ARG A 1 92 ? 5.250 16.588 3.704 1.00 87.31 92 ARG A O 1
ATOM 719 N N . TRP A 1 93 ? 7.226 17.252 2.907 1.00 80.62 93 TRP A N 1
ATOM 720 C CA . TRP A 1 93 ? 7.654 17.878 4.168 1.00 80.62 93 TRP A CA 1
ATOM 721 C C . TRP A 1 93 ? 6.712 18.987 4.656 1.00 80.62 93 TRP A C 1
ATOM 723 O O . TRP A 1 93 ? 6.493 19.134 5.857 1.00 80.62 93 TRP A O 1
ATOM 733 N N . SER A 1 94 ? 6.086 19.731 3.740 1.00 80.06 94 SER A N 1
ATOM 734 C CA . SER A 1 94 ? 5.072 20.728 4.098 1.00 80.06 94 SER A CA 1
ATOM 735 C C . SER A 1 94 ? 3.831 20.109 4.750 1.00 80.06 94 SER A C 1
ATOM 737 O O . SER A 1 94 ? 3.194 20.770 5.574 1.00 80.06 94 SER A O 1
ATOM 739 N N . ASP A 1 95 ? 3.520 18.843 4.462 1.00 78.75 95 ASP A N 1
ATOM 740 C CA . ASP A 1 95 ? 2.423 18.125 5.111 1.00 78.75 95 ASP A CA 1
ATOM 741 C C . ASP A 1 95 ? 2.748 17.842 6.578 1.00 78.75 95 ASP A C 1
ATOM 743 O O . ASP A 1 95 ? 1.861 17.943 7.418 1.00 78.75 95 ASP A O 1
ATOM 747 N N . ALA A 1 96 ? 4.019 17.608 6.930 1.00 73.62 96 ALA A N 1
ATOM 748 C CA . ALA A 1 96 ? 4.440 17.463 8.327 1.00 73.62 96 ALA A CA 1
ATOM 749 C C . ALA A 1 96 ? 4.205 18.753 9.135 1.00 73.62 96 ALA A C 1
ATOM 751 O O . ALA A 1 96 ? 3.787 18.706 10.294 1.00 73.62 96 ALA A O 1
ATOM 752 N N . HIS A 1 97 ? 4.417 19.921 8.518 1.00 69.75 97 HIS A N 1
ATOM 753 C CA . HIS A 1 97 ? 4.132 21.212 9.147 1.00 69.75 97 HIS A CA 1
ATOM 754 C C . HIS A 1 97 ? 2.628 21.483 9.280 1.00 69.75 97 HIS A C 1
ATOM 756 O O . HIS A 1 97 ? 2.188 21.969 10.323 1.00 69.75 97 HIS A O 1
ATOM 762 N N . ARG A 1 98 ? 1.831 21.131 8.262 1.00 71.44 98 ARG A N 1
ATOM 763 C CA . ARG A 1 98 ? 0.360 21.250 8.291 1.00 71.44 98 ARG A CA 1
ATOM 764 C C . ARG A 1 98 ? -0.289 20.250 9.247 1.00 71.44 98 ARG A C 1
ATOM 766 O O . ARG A 1 98 ? -1.313 20.552 9.854 1.00 71.44 98 ARG A O 1
ATOM 773 N N . ALA A 1 99 ? 0.349 19.103 9.460 1.00 64.88 99 ALA A N 1
ATOM 774 C CA . ALA A 1 99 ? -0.115 18.068 10.370 1.00 64.88 99 ALA A CA 1
ATOM 775 C C . ALA A 1 99 ? -0.029 18.457 11.856 1.00 64.88 99 ALA A C 1
ATOM 777 O O . ALA A 1 99 ? -0.473 17.687 12.702 1.00 64.88 99 ALA A O 1
ATOM 778 N N . ARG A 1 100 ? 0.458 19.660 12.206 1.00 62.91 100 ARG A N 1
ATOM 779 C CA . ARG A 1 100 ? 0.335 20.210 13.570 1.00 62.91 100 ARG A CA 1
ATOM 780 C C . ARG A 1 100 ? -1.122 20.291 14.050 1.00 62.91 100 ARG A C 1
ATOM 782 O O . ARG A 1 100 ? -1.347 20.178 15.248 1.00 62.91 100 ARG A O 1
ATOM 789 N N . GLY A 1 101 ? -2.082 20.437 13.129 1.00 64.56 101 GLY A N 1
ATOM 790 C CA . GLY A 1 101 ? -3.523 20.323 13.402 1.00 64.56 101 GLY A CA 1
ATOM 791 C C . GLY A 1 101 ? -4.143 18.964 13.041 1.00 64.56 101 GLY A C 1
ATOM 792 O O . GLY A 1 101 ? -5.350 18.804 13.178 1.00 64.56 101 GLY A O 1
ATOM 793 N N . ALA A 1 102 ? -3.354 18.001 12.554 1.00 70.12 102 ALA A N 1
ATOM 794 C CA . ALA A 1 102 ? -3.831 16.664 12.204 1.00 70.12 102 ALA A CA 1
ATOM 795 C C . ALA A 1 102 ? -3.753 15.701 13.400 1.00 70.12 102 ALA A C 1
ATOM 797 O O . ALA A 1 102 ? -3.043 15.941 14.385 1.00 70.12 102 ALA A O 1
ATOM 798 N N . GLY A 1 103 ? -4.465 14.578 13.293 1.00 79.06 103 GLY A N 1
ATOM 799 C CA . GLY A 1 103 ? -4.429 13.518 14.292 1.00 79.06 103 GLY A CA 1
ATOM 800 C C . GLY A 1 103 ? -3.024 12.935 14.492 1.00 79.06 103 GLY A C 1
ATOM 801 O O . GLY A 1 103 ? -2.100 13.100 13.687 1.00 79.06 103 GLY A O 1
ATOM 802 N N . ALA A 1 104 ? -2.827 12.274 15.635 1.00 85.31 104 ALA A N 1
ATOM 803 C CA . ALA A 1 104 ? -1.544 11.659 15.978 1.00 85.31 104 ALA A CA 1
ATOM 804 C C . ALA A 1 104 ? -1.125 10.577 14.963 1.00 85.31 104 ALA A C 1
ATOM 806 O O . ALA A 1 104 ? 0.061 10.442 14.665 1.00 85.31 104 ALA A O 1
ATOM 807 N N . SER A 1 105 ? -2.092 9.850 14.396 1.00 88.00 105 SER A N 1
ATOM 808 C CA . SER A 1 105 ? -1.851 8.792 13.412 1.00 88.00 105 SER A CA 1
ATOM 809 C C . SER A 1 105 ? -1.357 9.345 12.076 1.00 88.00 105 SER A C 1
ATOM 811 O O . SER A 1 105 ? -0.361 8.852 11.557 1.00 88.00 105 SER A O 1
ATOM 813 N N . GLU A 1 106 ? -1.947 10.430 11.569 1.00 89.12 106 GLU A N 1
ATOM 814 C CA . GLU A 1 106 ? -1.488 11.102 10.348 1.00 89.12 106 GLU A CA 1
ATOM 815 C C . GLU A 1 106 ? -0.046 11.604 10.500 1.00 89.12 106 GLU A C 1
ATOM 817 O O . GLU A 1 106 ? 0.790 11.387 9.623 1.00 89.12 106 GLU A O 1
ATOM 822 N N . ARG A 1 107 ? 0.277 12.225 11.644 1.00 88.25 107 ARG A N 1
ATOM 823 C CA . ARG A 1 107 ? 1.646 12.673 11.954 1.00 88.25 107 ARG A CA 1
ATOM 824 C C . ARG A 1 107 ? 2.635 11.514 12.019 1.00 88.25 107 ARG A C 1
ATOM 826 O O . ARG A 1 107 ? 3.751 11.637 11.504 1.00 88.25 107 ARG A O 1
ATOM 833 N N . SER A 1 108 ? 2.230 10.406 12.639 1.00 90.00 108 SER A N 1
ATOM 834 C CA . SER A 1 108 ? 3.048 9.198 12.722 1.00 90.00 108 SER A CA 1
ATOM 835 C C . SER A 1 108 ? 3.305 8.622 11.332 1.00 90.00 108 SER A C 1
ATOM 837 O O . SER A 1 108 ? 4.457 8.355 11.016 1.00 90.00 108 SER A O 1
ATOM 839 N N . LEU A 1 109 ? 2.280 8.508 10.481 1.00 92.12 109 LEU A N 1
ATOM 840 C CA . LEU A 1 109 ? 2.412 8.023 9.107 1.00 92.12 109 LEU A CA 1
ATOM 841 C C . LEU A 1 109 ? 3.345 8.905 8.267 1.00 92.12 109 LEU A C 1
ATOM 843 O O . LEU A 1 109 ? 4.268 8.393 7.633 1.00 92.12 109 LEU A O 1
ATOM 847 N N . ILE A 1 110 ? 3.141 10.227 8.293 1.00 91.81 110 ILE A N 1
ATOM 848 C CA . ILE A 1 110 ? 3.989 11.183 7.563 1.00 91.81 110 ILE A CA 1
ATOM 849 C C . ILE A 1 110 ? 5.450 11.024 7.990 1.00 91.81 110 ILE A C 1
ATOM 851 O O . ILE A 1 110 ? 6.333 10.907 7.141 1.00 91.81 110 ILE A O 1
ATOM 855 N N . SER A 1 111 ? 5.703 10.964 9.299 1.00 89.75 111 SER A N 1
ATOM 856 C CA . SER A 1 111 ? 7.051 10.772 9.841 1.00 89.75 111 SER A CA 1
ATOM 857 C C . SER A 1 111 ? 7.643 9.432 9.402 1.00 89.75 111 SER A C 1
ATOM 859 O O . SER A 1 111 ? 8.762 9.396 8.895 1.00 89.75 111 SER A O 1
ATOM 861 N N . SER A 1 112 ? 6.878 8.342 9.509 1.00 92.00 112 SER A N 1
ATOM 862 C CA . SER A 1 112 ? 7.305 7.001 9.100 1.00 92.00 112 SER A CA 1
ATOM 863 C C . SER A 1 112 ? 7.629 6.890 7.615 1.00 92.00 112 SER A C 1
ATOM 865 O O . SER A 1 112 ? 8.429 6.036 7.261 1.00 92.00 112 SER A O 1
ATOM 867 N N . VAL A 1 113 ? 7.053 7.726 6.748 1.00 92.31 113 VAL A N 1
ATOM 868 C CA . VAL A 1 113 ? 7.387 7.754 5.316 1.00 92.31 113 VAL A CA 1
ATOM 869 C C . VAL A 1 113 ? 8.567 8.682 5.019 1.00 92.31 113 VAL A C 1
ATOM 871 O O . VAL A 1 113 ? 9.479 8.312 4.270 1.00 92.31 113 VAL A O 1
ATOM 874 N N . LEU A 1 114 ? 8.558 9.898 5.569 1.00 90.06 114 LEU A N 1
ATOM 875 C CA . LEU A 1 114 ? 9.557 10.924 5.254 1.00 90.06 114 LEU A CA 1
ATOM 876 C C . LEU A 1 114 ? 10.927 10.631 5.871 1.00 90.06 114 LEU A C 1
ATOM 878 O O . LEU A 1 114 ? 11.935 10.954 5.250 1.00 90.06 114 LEU A O 1
ATOM 882 N N . MET A 1 115 ? 10.975 9.977 7.035 1.00 87.56 115 MET A N 1
ATOM 883 C CA . MET A 1 115 ? 12.235 9.634 7.713 1.00 87.56 115 MET A CA 1
ATOM 884 C C . MET A 1 115 ? 12.960 8.432 7.099 1.00 87.56 115 MET A C 1
ATOM 886 O O . MET A 1 115 ? 14.107 8.167 7.446 1.00 87.56 115 MET A O 1
ATOM 890 N N . GLN A 1 116 ? 12.319 7.691 6.192 1.00 88.31 116 GLN A N 1
ATOM 891 C CA . GLN A 1 116 ? 12.943 6.527 5.563 1.00 88.31 116 GLN A CA 1
ATOM 892 C C . GLN A 1 116 ? 13.917 6.967 4.473 1.00 88.31 116 GLN A C 1
ATOM 894 O O . GLN A 1 116 ? 13.497 7.470 3.424 1.00 88.31 116 GLN A O 1
ATOM 899 N N . ALA A 1 117 ? 15.204 6.735 4.729 1.00 84.19 117 ALA A N 1
ATOM 900 C CA . ALA A 1 117 ? 16.290 6.966 3.780 1.00 84.19 117 ALA A CA 1
ATOM 901 C C . ALA A 1 117 ? 16.405 5.854 2.718 1.00 84.19 117 ALA A C 1
ATOM 903 O O . ALA A 1 117 ? 16.969 6.078 1.651 1.00 84.19 117 ALA A O 1
ATOM 904 N N . THR A 1 118 ? 15.856 4.670 2.994 1.00 89.94 118 THR A N 1
ATOM 905 C CA . THR A 1 118 ? 15.928 3.468 2.149 1.00 89.94 118 THR A CA 1
ATOM 906 C C . THR A 1 118 ? 14.580 3.129 1.501 1.00 89.94 118 THR A C 1
ATOM 908 O O . THR A 1 118 ? 13.552 3.767 1.770 1.00 89.94 118 THR A O 1
ATOM 911 N N . ARG A 1 119 ? 14.576 2.134 0.598 1.00 94.38 119 ARG A N 1
ATOM 912 C CA . ARG A 1 119 ? 13.343 1.620 -0.008 1.00 94.38 119 ARG A CA 1
ATOM 913 C C . ARG A 1 119 ? 12.572 0.787 1.010 1.00 94.38 119 ARG A C 1
ATOM 915 O O . ARG A 1 119 ? 13.154 0.184 1.908 1.00 94.38 119 ARG A O 1
ATOM 922 N N . PHE A 1 120 ? 11.248 0.804 0.901 1.00 95.81 120 PHE A N 1
ATOM 923 C CA . PHE A 1 120 ? 10.389 0.176 1.893 1.00 95.81 120 PHE A CA 1
ATOM 924 C C . PHE A 1 120 ? 9.009 -0.181 1.343 1.00 95.81 120 PHE A C 1
ATOM 926 O O . PHE A 1 120 ? 8.544 0.392 0.353 1.00 95.81 120 PHE A O 1
ATOM 933 N N . VAL A 1 121 ? 8.351 -1.088 2.060 1.00 97.38 121 VAL A N 1
ATOM 934 C CA . VAL A 1 121 ? 6.911 -1.332 2.021 1.00 97.38 121 VAL A CA 1
ATOM 935 C C . VAL A 1 121 ? 6.370 -1.164 3.437 1.00 97.38 121 VAL A C 1
ATOM 937 O O . VAL A 1 121 ? 6.862 -1.797 4.370 1.00 97.38 121 VAL A O 1
ATOM 940 N N . LEU A 1 122 ? 5.387 -0.286 3.614 1.00 97.75 122 LEU A N 1
ATOM 941 C CA . LEU A 1 122 ? 4.803 0.024 4.917 1.00 97.75 122 LEU A CA 1
ATOM 942 C C . LEU A 1 122 ? 3.364 -0.491 4.989 1.00 97.75 122 LEU A C 1
ATOM 944 O O . LEU A 1 122 ? 2.526 -0.098 4.181 1.00 97.75 122 LEU A O 1
ATOM 948 N N . VAL A 1 123 ? 3.078 -1.335 5.977 1.00 97.62 123 VAL A N 1
ATOM 949 C CA . VAL A 1 123 ? 1.722 -1.761 6.340 1.00 97.62 123 VAL A CA 1
ATOM 950 C C . VAL A 1 123 ? 1.092 -0.685 7.213 1.00 97.62 123 VAL A C 1
ATOM 952 O O . VAL A 1 123 ? 1.658 -0.305 8.244 1.00 97.62 123 VAL A O 1
ATOM 955 N N . VAL A 1 124 ? -0.087 -0.220 6.817 1.00 97.31 124 VAL A N 1
ATOM 956 C CA . VAL A 1 124 ? -0.858 0.806 7.521 1.00 97.31 124 VAL A CA 1
ATOM 957 C C . VAL A 1 124 ? -2.277 0.295 7.745 1.00 97.31 124 VAL A C 1
ATOM 959 O O . VAL A 1 124 ? -2.887 -0.259 6.832 1.00 97.31 124 VAL A O 1
ATOM 962 N N . ASP A 1 125 ? -2.794 0.464 8.957 1.00 96.81 125 ASP A N 1
ATOM 963 C CA . ASP A 1 125 ? -4.165 0.067 9.294 1.00 96.81 125 ASP A CA 1
ATOM 964 C C . ASP A 1 125 ? -5.214 1.112 8.867 1.00 96.81 125 ASP A C 1
ATOM 966 O O . ASP A 1 125 ? -4.894 2.197 8.372 1.00 96.81 125 ASP A O 1
ATOM 970 N N . GLU A 1 126 ? -6.490 0.818 9.107 1.00 94.94 126 GLU A N 1
ATOM 971 C CA . GLU A 1 126 ? -7.604 1.729 8.829 1.00 94.94 126 GLU A CA 1
ATOM 972 C C . GLU A 1 126 ? -7.552 3.028 9.653 1.00 94.94 126 GLU A C 1
ATOM 974 O O . GLU A 1 126 ? -8.126 4.058 9.275 1.00 94.94 126 GLU A O 1
ATOM 979 N N . ALA A 1 127 ? -6.833 3.000 10.779 1.00 93.88 127 ALA A N 1
ATOM 980 C CA . ALA A 1 127 ? -6.590 4.141 11.643 1.00 93.88 127 ALA A CA 1
ATOM 981 C C . ALA A 1 127 ? -5.450 5.054 11.131 1.00 93.88 127 ALA A C 1
ATOM 983 O O . ALA A 1 127 ? -5.256 6.130 11.705 1.00 93.88 127 ALA A O 1
ATOM 984 N N . LEU A 1 128 ? -4.782 4.706 10.023 1.00 94.25 128 LEU A N 1
ATOM 985 C CA . LEU A 1 128 ? -3.553 5.323 9.500 1.00 94.25 128 LEU A CA 1
ATOM 986 C C . LEU A 1 128 ? -2.322 5.118 10.393 1.00 94.25 128 LEU A C 1
ATOM 988 O O . LEU A 1 128 ? -1.366 5.892 10.340 1.00 94.25 128 LEU A O 1
ATOM 992 N N . ARG A 1 129 ? -2.330 4.091 11.240 1.00 94.75 129 ARG A N 1
ATOM 993 C CA . ARG A 1 129 ? -1.197 3.744 12.094 1.00 94.75 129 ARG A CA 1
ATOM 994 C C . ARG A 1 129 ? -0.256 2.811 11.334 1.00 94.75 129 ARG A C 1
ATOM 996 O O . ARG A 1 129 ? -0.698 1.778 10.829 1.00 94.75 129 ARG A O 1
ATOM 1003 N N . PRO A 1 130 ? 1.044 3.134 11.279 1.00 95.25 130 PRO A N 1
ATOM 1004 C CA . PRO A 1 130 ? 2.074 2.194 10.854 1.00 95.25 130 PRO A CA 1
ATOM 1005 C C . PRO A 1 130 ? 2.037 0.915 11.702 1.00 95.25 130 PRO A C 1
ATOM 1007 O O . PRO A 1 130 ? 2.047 0.998 12.930 1.00 95.25 130 PRO A O 1
ATOM 1010 N N . ARG A 1 131 ? 2.005 -0.260 11.065 1.00 95.69 131 ARG A N 1
ATOM 1011 C CA . ARG A 1 131 ? 1.969 -1.565 11.756 1.00 95.69 131 ARG A CA 1
ATOM 1012 C C . ARG A 1 131 ? 3.205 -2.421 11.517 1.00 95.69 131 ARG A C 1
ATOM 1014 O O . ARG A 1 131 ? 3.640 -3.122 12.424 1.00 95.69 131 ARG A O 1
ATOM 1021 N N . LEU A 1 132 ? 3.778 -2.361 10.320 1.00 95.25 132 LEU A N 1
ATOM 1022 C CA . LEU A 1 132 ? 4.983 -3.102 9.954 1.00 95.25 132 LEU A CA 1
ATOM 1023 C C . LEU A 1 132 ? 5.692 -2.386 8.806 1.00 95.25 132 LEU A C 1
ATOM 1025 O O . LEU A 1 132 ? 5.034 -1.964 7.860 1.00 95.25 132 LEU A O 1
ATOM 1029 N N . THR A 1 133 ? 7.020 -2.316 8.852 1.00 96.00 133 THR A N 1
ATOM 1030 C CA . THR A 1 133 ? 7.838 -1.789 7.754 1.00 96.00 133 THR A CA 1
ATOM 1031 C C . THR A 1 133 ? 8.785 -2.875 7.266 1.00 96.00 133 THR A C 1
ATOM 1033 O O . THR A 1 133 ? 9.601 -3.373 8.037 1.00 96.00 133 THR A O 1
ATOM 1036 N N . TYR A 1 134 ? 8.702 -3.217 5.984 1.00 95.62 134 TYR A N 1
ATOM 1037 C CA . TYR A 1 134 ? 9.705 -4.014 5.289 1.00 95.62 134 TYR A CA 1
ATOM 1038 C C . TYR A 1 134 ? 10.672 -3.064 4.584 1.00 95.62 134 TYR A C 1
ATOM 1040 O O . TYR A 1 134 ? 10.244 -2.290 3.734 1.00 95.62 134 TYR A O 1
ATOM 1048 N N . VAL A 1 135 ? 11.951 -3.084 4.955 1.00 95.38 135 VAL A N 1
ATOM 1049 C CA . VAL A 1 135 ? 13.003 -2.230 4.381 1.00 95.38 135 VAL A CA 1
ATOM 1050 C C . VAL A 1 135 ? 13.926 -3.095 3.532 1.00 95.38 135 VAL A C 1
ATOM 1052 O O . VAL A 1 135 ? 14.241 -4.208 3.941 1.00 95.38 135 VAL A O 1
ATOM 1055 N N . TYR A 1 136 ? 14.349 -2.590 2.375 1.00 94.69 136 TYR A N 1
ATOM 1056 C CA . TYR A 1 136 ? 15.180 -3.343 1.434 1.00 94.69 136 TYR A CA 1
ATOM 1057 C C . TYR A 1 136 ? 16.087 -2.431 0.600 1.00 94.69 136 TYR A C 1
ATOM 1059 O O . TYR A 1 136 ? 15.880 -1.212 0.512 1.00 94.69 136 TYR A O 1
ATOM 1067 N N . SER A 1 137 ? 17.079 -3.048 -0.038 1.00 92.69 137 SER A N 1
ATOM 1068 C CA . SER A 1 137 ? 18.000 -2.403 -0.981 1.00 92.69 137 SER A CA 1
ATOM 1069 C C . SER A 1 137 ? 17.730 -2.832 -2.425 1.00 92.69 137 SER A C 1
ATOM 1071 O O . SER A 1 137 ? 17.118 -3.864 -2.698 1.00 92.69 137 SER A O 1
ATOM 1073 N N . ILE A 1 138 ? 18.205 -2.033 -3.381 1.00 88.25 138 ILE A N 1
ATOM 1074 C CA . ILE A 1 138 ? 18.080 -2.336 -4.813 1.00 88.25 138 ILE A CA 1
ATOM 1075 C C . ILE A 1 138 ? 18.821 -3.639 -5.135 1.00 88.25 138 ILE A C 1
ATOM 1077 O O . ILE A 1 138 ? 19.975 -3.799 -4.747 1.00 88.25 138 ILE A O 1
ATOM 1081 N N . GLY A 1 139 ? 18.180 -4.536 -5.887 1.00 81.44 139 GLY A N 1
ATOM 1082 C CA . GLY A 1 139 ? 18.789 -5.789 -6.346 1.00 81.44 139 GLY A CA 1
ATOM 1083 C C . GLY A 1 139 ? 18.714 -6.944 -5.344 1.00 81.44 139 GLY A C 1
ATOM 1084 O O . GLY A 1 139 ? 19.198 -8.033 -5.644 1.00 81.44 139 GLY A O 1
ATOM 1085 N N . GLU A 1 140 ? 18.095 -6.741 -4.180 1.00 88.19 140 GLU A N 1
ATOM 1086 C CA . GLU A 1 140 ? 17.768 -7.835 -3.266 1.00 88.19 140 GLU A CA 1
ATOM 1087 C C . GLU A 1 140 ? 16.670 -8.738 -3.849 1.00 88.19 140 GLU A C 1
ATOM 1089 O O . GLU A 1 140 ? 15.854 -8.325 -4.675 1.00 88.19 140 GLU A O 1
ATOM 1094 N N . ARG A 1 141 ? 16.626 -9.996 -3.397 1.00 89.31 141 ARG A N 1
ATOM 1095 C CA . ARG A 1 141 ? 15.516 -10.896 -3.718 1.00 89.31 141 ARG A CA 1
ATOM 1096 C C . ARG A 1 141 ? 14.298 -10.484 -2.894 1.00 89.31 141 ARG A C 1
ATOM 1098 O O . ARG A 1 141 ? 14.208 -10.820 -1.716 1.00 89.31 141 ARG A O 1
ATOM 1105 N N . LEU A 1 142 ? 13.383 -9.759 -3.527 1.00 92.88 142 LEU A N 1
ATOM 1106 C CA . LEU A 1 142 ? 12.187 -9.233 -2.878 1.00 92.88 142 LEU A CA 1
ATOM 1107 C C . LEU A 1 142 ? 11.063 -10.279 -2.818 1.00 92.88 142 LEU A C 1
ATOM 1109 O O . LEU A 1 142 ? 10.927 -11.080 -3.749 1.00 92.88 142 LEU A O 1
ATOM 1113 N N . PRO A 1 143 ? 10.236 -10.266 -1.757 1.00 93.44 143 PRO A N 1
ATOM 1114 C CA . PRO A 1 143 ? 8.972 -10.989 -1.760 1.00 93.44 143 PRO A CA 1
ATOM 1115 C C . PRO A 1 143 ? 8.053 -10.417 -2.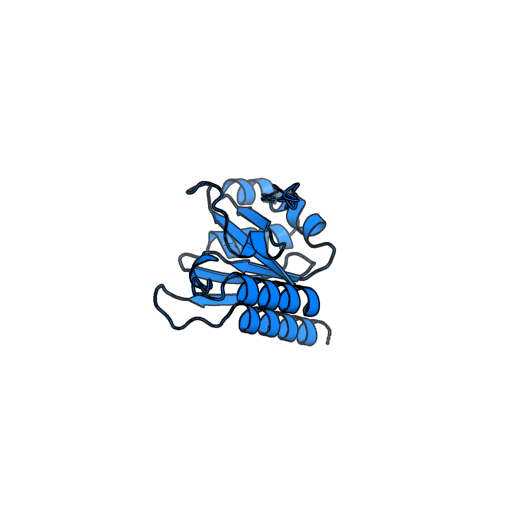842 1.00 93.44 143 PRO A C 1
ATOM 1117 O O . PRO A 1 143 ? 8.074 -9.222 -3.134 1.00 93.44 143 PRO A O 1
ATOM 1120 N N . SER A 1 144 ? 7.208 -11.260 -3.415 1.00 93.94 144 SER A N 1
ATOM 1121 C CA . SER A 1 144 ? 6.149 -10.833 -4.325 1.00 93.94 144 SER A CA 1
ATOM 1122 C C . SER A 1 144 ? 5.112 -9.944 -3.613 1.00 93.94 144 SER A C 1
ATOM 1124 O O . SER A 1 144 ? 4.924 -10.053 -2.395 1.00 93.94 144 SER A O 1
ATOM 1126 N N . PRO A 1 145 ? 4.353 -9.104 -4.348 1.00 95.56 145 PRO A N 1
ATOM 1127 C CA . PRO A 1 145 ? 3.226 -8.363 -3.772 1.00 95.56 145 PRO A CA 1
ATOM 1128 C C . PRO A 1 145 ? 2.205 -9.252 -3.052 1.00 95.56 145 PRO A C 1
ATOM 1130 O O . PRO A 1 145 ? 1.618 -8.830 -2.059 1.00 95.56 145 PRO A O 1
ATOM 1133 N N . ILE A 1 146 ? 2.023 -10.488 -3.528 1.00 95.81 146 ILE A N 1
ATOM 1134 C CA . ILE A 1 146 ? 1.120 -11.474 -2.926 1.00 95.81 146 ILE A CA 1
ATOM 1135 C C . ILE A 1 146 ? 1.654 -11.918 -1.556 1.00 95.81 146 ILE A C 1
ATOM 1137 O O . ILE A 1 146 ? 0.918 -11.949 -0.574 1.00 95.81 146 ILE A O 1
ATOM 1141 N N . GLU A 1 147 ? 2.949 -12.204 -1.433 1.00 95.94 147 GLU A N 1
ATOM 1142 C CA . GLU A 1 147 ? 3.539 -12.537 -0.129 1.00 95.94 147 GLU A CA 1
ATOM 1143 C C . GLU A 1 147 ? 3.413 -11.368 0.858 1.00 95.94 147 GLU A C 1
ATOM 1145 O O . GLU A 1 147 ? 3.033 -11.568 2.013 1.00 95.94 147 GLU A O 1
ATOM 1150 N N . LEU A 1 148 ? 3.648 -10.136 0.396 1.00 97.06 148 LEU A N 1
ATOM 1151 C CA . LEU A 1 148 ? 3.504 -8.934 1.219 1.00 97.06 148 LEU A CA 1
ATOM 1152 C C . LEU A 1 148 ? 2.061 -8.703 1.686 1.00 97.06 148 LEU A C 1
ATOM 1154 O O . LEU A 1 148 ? 1.853 -8.307 2.837 1.00 97.06 148 LEU A O 1
ATOM 1158 N N . VAL A 1 149 ? 1.060 -8.961 0.838 1.00 97.06 149 VAL A N 1
ATOM 1159 C CA . VAL A 1 149 ? -0.343 -8.781 1.233 1.00 97.06 149 VAL A CA 1
ATOM 1160 C C . VAL A 1 149 ? -0.770 -9.795 2.288 1.00 97.06 149 VAL A C 1
ATOM 1162 O O . VAL A 1 149 ? -1.417 -9.428 3.270 1.00 97.06 149 VAL A O 1
ATOM 1165 N N . TRP A 1 150 ? -0.312 -11.042 2.177 1.00 96.31 150 TRP A N 1
ATOM 1166 C CA . TRP A 1 150 ? -0.567 -12.060 3.195 1.00 96.31 150 TRP A CA 1
ATOM 1167 C C . TRP A 1 150 ? 0.212 -11.819 4.490 1.00 96.31 150 TRP A C 1
ATOM 1169 O O . TRP A 1 150 ? -0.283 -12.132 5.575 1.00 96.31 150 TRP A O 1
ATOM 1179 N N . MET A 1 151 ? 1.390 -11.194 4.421 1.00 95.56 151 MET A N 1
ATOM 1180 C CA . MET A 1 151 ? 2.061 -10.684 5.619 1.00 95.56 151 MET A CA 1
ATOM 1181 C C . MET A 1 151 ? 1.221 -9.607 6.315 1.00 95.56 151 MET A C 1
ATOM 1183 O O . MET A 1 151 ? 1.045 -9.683 7.532 1.00 95.56 151 MET A O 1
ATOM 1187 N N . ALA A 1 152 ? 0.673 -8.640 5.571 1.00 95.94 152 ALA A N 1
ATOM 1188 C CA . ALA A 1 152 ? -0.199 -7.603 6.126 1.00 95.94 152 ALA A CA 1
ATOM 1189 C C . ALA A 1 152 ? -1.472 -8.196 6.750 1.00 95.94 152 ALA A C 1
ATOM 1191 O O . ALA A 1 152 ? -1.823 -7.834 7.873 1.00 95.94 152 ALA A O 1
ATOM 1192 N N . HIS A 1 153 ? -2.103 -9.162 6.078 1.00 95.31 153 HIS A N 1
ATOM 1193 C CA . HIS A 1 153 ? -3.260 -9.893 6.597 1.00 95.31 153 HIS A CA 1
ATOM 1194 C C . HIS A 1 153 ? -2.970 -10.538 7.958 1.00 95.31 153 HIS A C 1
ATOM 1196 O O . HIS A 1 153 ? -3.695 -10.317 8.923 1.00 95.31 153 HIS A O 1
ATOM 1202 N N . ARG A 1 154 ? -1.846 -11.254 8.082 1.00 95.00 154 ARG A N 1
ATOM 1203 C CA . ARG A 1 154 ? -1.446 -11.876 9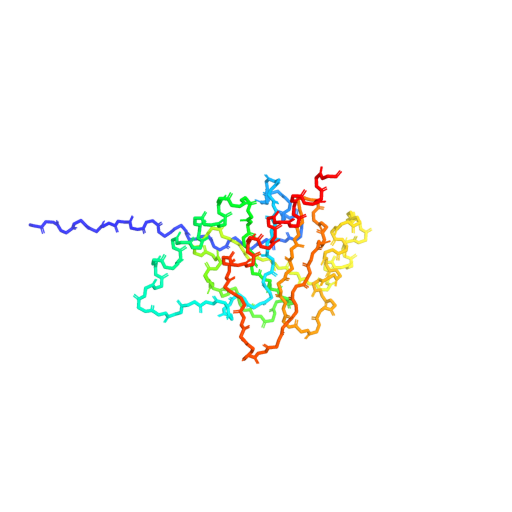.355 1.00 95.00 154 ARG A CA 1
ATOM 1204 C C . ARG A 1 154 ? -1.163 -10.861 10.463 1.00 95.00 154 ARG A C 1
ATOM 1206 O O . ARG A 1 154 ? -1.337 -11.168 11.638 1.00 95.00 154 ARG A O 1
ATOM 1213 N N . VAL A 1 155 ? -0.671 -9.667 10.123 1.00 94.94 155 VAL A N 1
ATOM 1214 C CA . VAL A 1 155 ? -0.496 -8.580 11.104 1.00 94.94 155 VAL A CA 1
ATOM 1215 C C . VAL A 1 155 ? -1.855 -8.067 11.586 1.00 94.94 155 VAL A C 1
ATOM 1217 O O . VAL A 1 155 ? -1.999 -7.792 12.778 1.00 94.94 155 VAL A O 1
ATOM 1220 N N . ARG A 1 156 ? -2.843 -7.968 10.688 1.00 94.06 156 ARG A N 1
ATOM 1221 C CA . ARG A 1 156 ? -4.218 -7.579 11.023 1.00 94.06 156 ARG A CA 1
ATOM 1222 C C . ARG A 1 156 ? -4.875 -8.575 11.968 1.00 94.06 156 ARG A C 1
ATOM 1224 O O . ARG A 1 156 ? -5.398 -8.143 12.987 1.00 94.06 156 ARG A O 1
ATOM 1231 N N . GLU A 1 157 ? -4.779 -9.873 11.681 1.00 93.38 157 GLU A N 1
ATOM 1232 C CA . GLU A 1 157 ? -5.335 -10.934 12.537 1.00 93.38 157 GLU A CA 1
ATOM 1233 C C . GLU A 1 157 ? -4.814 -10.827 13.977 1.00 93.38 157 GLU A C 1
ATOM 1235 O O . GLU A 1 157 ? -5.600 -10.718 14.909 1.00 93.38 157 GLU A O 1
ATOM 1240 N N . ARG A 1 158 ? -3.492 -10.706 14.154 1.00 91.31 158 ARG A N 1
ATOM 1241 C CA . ARG A 1 158 ? -2.868 -10.551 15.482 1.00 91.31 158 ARG A CA 1
ATOM 1242 C C . ARG A 1 158 ? -3.185 -9.236 16.196 1.00 91.31 158 ARG A C 1
ATOM 1244 O O . ARG A 1 158 ? -2.884 -9.104 17.373 1.00 91.31 158 ARG A O 1
ATOM 1251 N N . SER A 1 159 ? -3.674 -8.226 15.479 1.00 85.88 159 SER A N 1
ATOM 1252 C CA . SER A 1 159 ? -4.024 -6.926 16.070 1.00 85.88 159 SER A CA 1
ATOM 1253 C C . SER A 1 159 ? -5.481 -6.868 16.539 1.00 85.88 159 SER A C 1
ATOM 1255 O O . SER A 1 159 ? -5.860 -5.880 17.165 1.00 85.88 159 SER A O 1
ATOM 1257 N N . ALA A 1 160 ? -6.292 -7.864 16.169 1.00 75.81 160 ALA A N 1
ATOM 1258 C CA . ALA A 1 160 ? -7.694 -7.999 16.562 1.00 75.81 160 ALA A CA 1
ATOM 1259 C C . ALA A 1 160 ? -7.891 -8.905 17.793 1.00 75.81 160 ALA A C 1
ATOM 1261 O O . ALA A 1 160 ? -8.987 -8.928 18.351 1.00 75.81 160 ALA A O 1
ATOM 1262 N N . GLU A 1 161 ? -6.842 -9.633 18.184 1.00 54.56 161 GLU A N 1
ATOM 1263 C CA . GLU A 1 161 ? -6.715 -10.376 19.446 1.00 54.56 161 GLU A CA 1
ATOM 1264 C C . GLU A 1 161 ? -6.369 -9.435 20.611 1.00 54.56 161 GLU A C 1
ATOM 1266 O O . GLU A 1 161 ? -6.936 -9.640 21.709 1.00 54.56 161 GLU A O 1
#

Sequence (161 aa):
MAALALAYSECDRTDVLTIASLRAWMKGRWALLFSHADDFACYGFEADRWLAHVEHEFAKAEVSPLSVIKNGSGGVRRTWVDRVGGAALLIRWSDAHRARGAGASERSLISSVLMQATRFVLVVDEALRPRLTYVYSIGERLPSPIELVWMAHRVRERSAE

Radius of gyration: 16.53 Å; chains: 1; bounding box: 37×34×61 Å

pLDDT: mean 84.51, std 16.9, range [33.47, 98.19]

Foldseek 3Di:
DDPPPPPPVPVVDQDEDELVCVLVLLVQAKEKEWQCQQLQQDPDPCRVVVLVVLLVLCVVLSYQYEYEDEAVPDDPDDDSSVVSVHHYYYAYPVVLVVCVVPDPLSNQLNCVVVVDPFTWMFIAGSSNHTQDIDGDHPPDPDDHSSVVSVVSSVSVVVVVD

=== Feature glossary ===
Legend for the data blocks above and below:

— What the protein is —

The amino-acid sequence is the protein's primary structure: the linear order of residues from the N-terminus to the C-terminus, written in one-letter code. Everything else here — the 3D coordinates, the secondary structure, the domain annotations — is ultimately a consequence of this string.

Functional annotations link the protein to curated databases. InterPro entries identify conserved domains and families by matching the sequence against member-database signatures (Pfam, PROSITE, CDD, …). Gene Ontology (GO) terms describe molecular function, biological process, and cellular component in a controlled vocabulary. CATH places the structure in a hierarchical fold classification (Class/Architecture/Topology/Homologous-superfamily). The organism is the source species.

— Where its atoms are —

Atomic coordinates in PDBx/mmCIF format — the same representation the Protein Data Bank distributes. Each line of the _atom_site loop places one backbone atom in Cartesian space (units: ångströms, origin: arbitrary).

The six renders are orthographic views along the three Cartesian axes in both directions. Representation (cartoon, sticks, or surface) and color scheme (sequence-rainbow or by-chain) vary across proteins so the training set covers all the common visualization conventions.

— Local backbone conformation —

Eight-state secondary structure (DSSP): H is the canonical α-helix, G the tighter 3₁₀-helix, I the wider π-helix; E/B are β-structure, T and S are turns and bends, and '-' is everything else. DSSP derives these from the pattern of main-chain N–H···O=C hydrogen bonds, not from the sequence.

Three-state secondary structure (P-SEA) collapses the eight DSSP classes into helix (a), strand (b), and coil (c). P-SEA assigns these from Cα geometry alone — distances and angles — without requiring backbone oxygens, so it works on any Cα trace.

φ (phi) and ψ (psi) are the two rotatable backbone dihedrals per residue: φ is the C(i-1)–N–Cα–C torsion, ψ is the N–Cα–C–N(i+1) torsion, both in degrees on (−180°, 180°]. α-helical residues cluster near (−60°, −45°); β-strand residues near (−120°, +130°). A Ramachandran plot is simply a scatter of (φ, ψ) for every residue.

— Global shape and packing —

The geometric summary reports three shape descriptors. Rg (radius of gyration) measures how spread out the Cα atoms are about their centre of mass; compact globular proteins have small Rg, elongated or unfolded ones large. Cα contacts (<8 Å, |i−j|>4) count long-range residue pairs in spatial proximity — high for tightly packed folds, near zero for rods or random coil. The bounding-box extents give the protein's footprint along x, y, z in Å.

SASA measures how much of the protein is reachable by solvent. It is computed by rolling a water-sized probe over the atomic surface and summing the exposed area (Å²). Per-residue SASA distinguishes core (buried, low SASA) from surface (exposed, high SASA) residues; total SASA is a whole-molecule size measure.

Plot images: a contact map (which residues are close in 3D, as an N×N binary image), a Ramachandran scatter (backbone torsion angles, revealing secondary-structure composition at a glance), and — for AlphaFold structures — a PAE heatmap (pairwise prediction confidence).

— Structural neighborhood —

A 3Di character summarizes, for each residue, the relative orientation of the Cα frame of its nearest spatial neighbor. Because it encodes fold topology rather than chemistry, 3Di alignments detect remote structural similarity that sequence alignment misses.

The Foldseek neighbor list gives the closest experimentally determined structures in the PDB, ranked by structural alignment. TM-score near 1 means near-identical fold; near 0.3 means only rough topology match. This is how one finds what a novel AlphaFold prediction most resembles in the solved-structure universe.

— Confidence and disorder —

For AlphaFold models, the B-factor field carries pLDDT — the model's own estimate of local accuracy on a 0–100 scale. Regions with pLDDT<50 should be treated as essentially unmodeled; they often correspond to intrinsically disordered segments.

Crystallographic B-factors measure how much each atom's electron density is smeared out, in Å². They rise in mobile loops and surface residues and fall in the buried interior. In AlphaFold models this column is repurposed to hold pLDDT instead.

Predicted Aligned Error (PAE) is an AlphaFold confidence matrix: entry (i, j) is the expected error in the position of residue j, in ångströms, when the prediction is superimposed on the true structure at residue i. Low PAE within a block of residues means that block is internally rigid and well-predicted; high PAE between two blocks means their relative placement is uncertain even if each block individually is confident.